Protein AF-A0A547PT10-F1 (afdb_monomer_lite)

Radius of gyration: 36.92 Å; chains: 1; bounding box: 74×19×111 Å

Structure (mmCIF, N/CA/C/O backbone):
data_AF-A0A547PT10-F1
#
_entry.id   AF-A0A547PT10-F1
#
loop_
_atom_site.group_PDB
_atom_site.id
_atom_site.type_symbol
_atom_site.label_atom_id
_atom_site.label_alt_id
_atom_site.label_comp_id
_atom_site.label_asym_id
_atom_site.label_entity_id
_atom_site.label_seq_id
_atom_site.pdbx_PDB_ins_code
_atom_site.Cartn_x
_atom_site.Cartn_y
_atom_site.Cartn_z
_atom_site.occupancy
_atom_site.B_iso_or_equiv
_atom_site.auth_seq_id
_atom_site.auth_comp_id
_atom_site.auth_asym_id
_atom_site.auth_atom_id
_atom_site.pdbx_PDB_model_num
ATOM 1 N N . MET A 1 1 ? 50.547 4.297 -71.832 1.00 55.09 1 MET A N 1
ATOM 2 C CA . MET A 1 1 ? 50.629 4.580 -70.379 1.00 55.09 1 MET A CA 1
ATOM 3 C C . MET A 1 1 ? 49.432 5.386 -69.858 1.00 55.09 1 MET A C 1
ATOM 5 O O . MET A 1 1 ? 48.900 5.008 -68.826 1.00 55.09 1 MET A O 1
ATOM 9 N N . ALA A 1 2 ? 48.926 6.399 -70.578 1.00 57.47 2 ALA A N 1
ATOM 10 C CA . ALA A 1 2 ? 47.771 7.206 -70.139 1.00 57.47 2 AL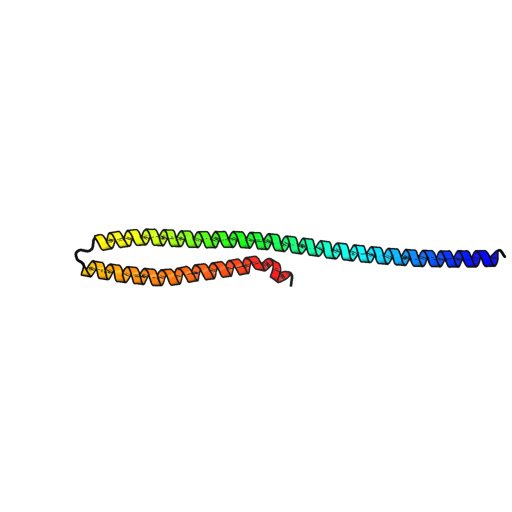A A CA 1
ATOM 11 C C . ALA A 1 2 ? 46.441 6.430 -69.956 1.00 57.47 2 ALA A C 1
ATOM 13 O O . ALA A 1 2 ? 45.719 6.659 -68.992 1.00 57.47 2 ALA A O 1
ATOM 14 N N . ALA A 1 3 ? 46.124 5.467 -70.833 1.00 59.88 3 ALA A N 1
ATOM 15 C CA . ALA A 1 3 ? 44.878 4.688 -70.738 1.00 59.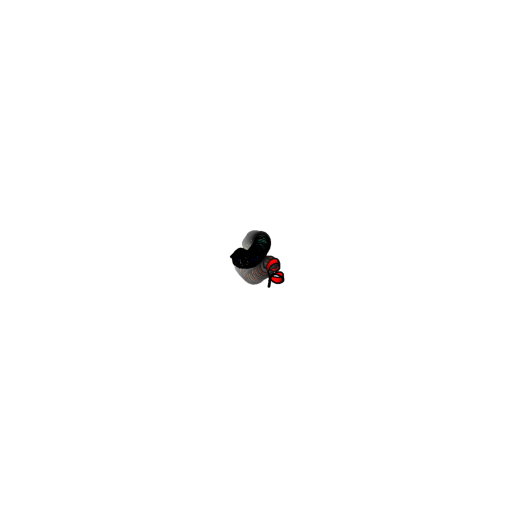88 3 ALA A CA 1
ATOM 16 C C . ALA A 1 3 ? 44.845 3.719 -69.537 1.00 59.88 3 ALA A C 1
ATOM 18 O O . ALA A 1 3 ? 43.784 3.442 -68.980 1.00 59.88 3 ALA A O 1
ATOM 19 N N . THR A 1 4 ? 46.011 3.215 -69.121 1.00 57.97 4 THR A N 1
ATOM 20 C CA . THR A 1 4 ? 46.146 2.303 -67.979 1.00 57.97 4 THR A CA 1
ATOM 21 C C . THR A 1 4 ? 46.030 3.055 -66.655 1.00 57.97 4 THR A C 1
ATOM 23 O O . THR A 1 4 ? 45.360 2.565 -65.754 1.00 57.97 4 THR A O 1
ATOM 26 N N . ALA A 1 5 ? 46.605 4.261 -66.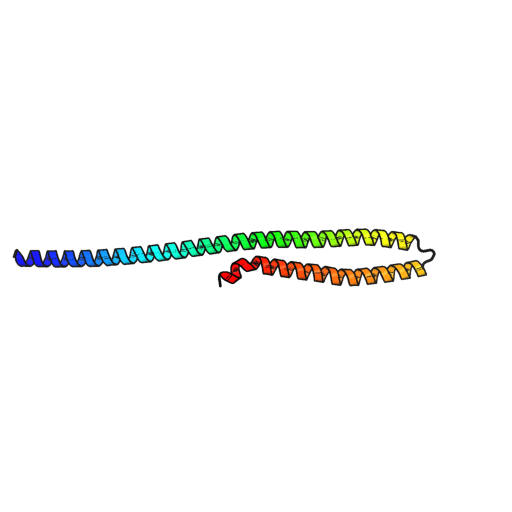565 1.00 60.78 5 ALA A N 1
ATOM 27 C CA . ALA A 1 5 ? 46.483 5.138 -65.398 1.00 60.78 5 ALA A CA 1
ATOM 28 C C . ALA A 1 5 ? 45.026 5.566 -65.162 1.00 60.78 5 ALA A C 1
ATOM 30 O O . ALA A 1 5 ? 44.500 5.371 -64.070 1.00 60.78 5 ALA A O 1
ATOM 31 N N . LYS A 1 6 ? 44.330 5.994 -66.225 1.00 64.06 6 LYS A N 1
ATOM 32 C CA . LYS A 1 6 ? 42.918 6.393 -66.151 1.00 64.06 6 LYS A CA 1
ATOM 33 C C . LYS A 1 6 ? 42.013 5.256 -65.661 1.00 64.06 6 LYS A C 1
ATOM 35 O O . LYS A 1 6 ? 41.157 5.471 -64.821 1.00 64.06 6 LYS A O 1
ATOM 40 N N . LYS A 1 7 ? 42.244 4.017 -66.117 1.00 65.00 7 LYS A N 1
ATOM 41 C CA . LYS A 1 7 ? 41.487 2.824 -65.680 1.00 65.00 7 LYS A CA 1
ATOM 42 C C . LYS A 1 7 ? 41.761 2.428 -64.222 1.00 65.00 7 LYS A C 1
ATOM 44 O O . LYS A 1 7 ? 40.920 1.773 -63.608 1.00 65.00 7 LYS A O 1
ATOM 49 N N . VAL A 1 8 ? 42.937 2.764 -63.689 1.00 64.88 8 VAL A N 1
ATOM 50 C CA . VAL A 1 8 ? 43.281 2.544 -62.277 1.00 64.88 8 VAL A CA 1
ATOM 51 C C . VAL A 1 8 ? 42.612 3.605 -61.405 1.00 64.88 8 VAL A C 1
ATOM 53 O O . VAL A 1 8 ? 41.969 3.221 -60.434 1.00 64.88 8 VAL A O 1
ATOM 56 N N . GLU A 1 9 ? 42.646 4.882 -61.796 1.00 63.84 9 GLU A N 1
ATOM 57 C CA . GLU A 1 9 ? 41.901 5.958 -61.118 1.00 63.84 9 GLU A CA 1
ATOM 58 C C . GLU A 1 9 ? 40.408 5.635 -61.019 1.00 63.84 9 GLU A C 1
ATOM 60 O O . GLU A 1 9 ? 39.877 5.586 -59.915 1.00 63.84 9 GLU A O 1
ATOM 65 N N . THR A 1 10 ? 39.752 5.256 -62.124 1.00 66.88 10 THR A N 1
ATOM 66 C CA . THR A 1 10 ? 38.307 4.945 -62.102 1.00 66.88 10 THR A CA 1
ATOM 67 C C . THR A 1 10 ? 37.965 3.740 -61.214 1.00 66.88 10 THR A C 1
ATOM 69 O O . THR A 1 10 ? 36.873 3.649 -60.663 1.00 66.88 10 THR A O 1
ATOM 72 N N . LYS A 1 11 ? 38.881 2.772 -61.060 1.00 68.31 11 LYS A N 1
ATOM 73 C CA . LYS A 1 11 ? 38.674 1.627 -60.154 1.00 68.31 11 LYS A CA 1
ATOM 74 C C . LYS A 1 11 ? 38.839 2.008 -58.686 1.00 68.31 11 LYS A C 1
ATOM 76 O O . LYS A 1 11 ? 38.149 1.431 -57.850 1.00 68.31 11 LYS A O 1
ATOM 81 N N . VAL A 1 12 ? 39.759 2.923 -58.386 1.00 68.00 12 VAL A N 1
ATOM 82 C CA . VAL A 1 12 ? 39.988 3.435 -57.030 1.00 68.00 12 VAL A CA 1
ATOM 83 C C . VAL A 1 12 ? 38.825 4.328 -56.604 1.00 68.00 12 VAL A C 1
ATOM 85 O O . VAL A 1 12 ? 38.322 4.158 -55.501 1.00 68.00 12 VAL A O 1
ATOM 88 N N . GLU A 1 13 ? 38.331 5.180 -57.499 1.00 67.50 13 GLU A N 1
ATOM 89 C CA . GLU A 1 13 ? 37.180 6.063 -57.269 1.00 67.50 13 GLU A CA 1
ATOM 90 C C . GLU A 1 13 ? 35.900 5.254 -56.991 1.00 67.50 13 GLU A C 1
ATOM 92 O O . GLU A 1 13 ? 35.284 5.405 -55.939 1.00 67.50 13 GLU A O 1
ATOM 97 N N . ASN A 1 14 ? 35.597 4.255 -57.830 1.00 72.56 14 ASN A N 1
ATOM 98 C CA . ASN A 1 14 ? 34.465 3.341 -57.612 1.00 72.56 14 ASN A CA 1
ATOM 99 C C . ASN A 1 14 ? 34.597 2.501 -56.324 1.00 72.56 14 ASN A C 1
ATOM 101 O O . ASN A 1 14 ? 33.599 2.070 -55.740 1.00 72.56 14 ASN A O 1
ATOM 105 N N . ALA A 1 15 ? 35.825 2.191 -55.894 1.00 71.25 15 ALA A N 1
ATOM 106 C CA . ALA A 1 15 ? 36.064 1.472 -54.645 1.00 71.25 15 ALA A CA 1
ATOM 107 C C . ALA A 1 15 ? 35.885 2.389 -53.426 1.00 71.25 15 ALA A C 1
ATOM 109 O O . ALA A 1 15 ? 35.295 1.951 -52.438 1.00 71.25 15 ALA A O 1
ATOM 110 N N . ALA A 1 16 ? 36.340 3.641 -53.513 1.00 71.88 16 ALA A N 1
ATOM 111 C CA . ALA A 1 16 ? 36.150 4.662 -52.490 1.00 71.88 16 ALA A CA 1
ATOM 112 C C . ALA A 1 16 ? 34.659 4.968 -52.289 1.00 71.88 16 ALA A C 1
ATOM 114 O O . ALA A 1 16 ? 34.169 4.849 -51.171 1.00 71.88 16 ALA A O 1
ATOM 115 N N . GLU A 1 17 ? 33.912 5.187 -53.372 1.00 72.94 17 GLU A N 1
ATOM 116 C CA . GLU A 1 17 ? 32.467 5.450 -53.340 1.00 72.94 17 GLU A CA 1
ATOM 117 C C . GLU A 1 17 ? 31.677 4.266 -52.742 1.00 72.94 17 GLU A C 1
ATOM 119 O O . GLU A 1 17 ? 30.703 4.431 -52.005 1.00 72.94 17 GLU A O 1
ATOM 124 N N . LYS A 1 18 ? 32.126 3.025 -52.985 1.00 78.25 18 LYS A N 1
ATOM 125 C CA . LYS A 1 18 ? 31.532 1.816 -52.388 1.00 78.25 18 LYS A CA 1
ATOM 126 C C . LYS A 1 18 ? 31.855 1.659 -50.898 1.00 78.25 18 LYS A C 1
ATOM 128 O O . LYS A 1 18 ? 31.063 1.054 -50.169 1.00 78.25 18 LYS A O 1
ATOM 133 N N . VAL A 1 19 ? 33.020 2.129 -50.452 1.00 76.00 19 VAL A N 1
ATOM 134 C CA . VAL A 1 19 ? 33.408 2.144 -49.034 1.00 76.00 19 VAL A CA 1
ATOM 135 C C . VAL A 1 19 ? 32.642 3.238 -48.297 1.00 76.00 19 VAL A C 1
ATOM 137 O O . VAL A 1 19 ? 32.050 2.941 -47.264 1.00 76.00 19 VAL A O 1
ATOM 140 N N . GLU A 1 20 ? 32.561 4.439 -48.862 1.00 77.50 20 GLU A N 1
ATOM 141 C CA . GLU A 1 20 ? 31.794 5.570 -48.333 1.00 77.50 20 GLU A CA 1
ATOM 142 C C . GLU A 1 20 ? 30.317 5.198 -48.133 1.00 77.50 20 GLU A C 1
ATOM 144 O O . GLU A 1 20 ? 29.825 5.227 -47.007 1.00 77.50 20 GLU A O 1
ATOM 149 N N . ASN A 1 21 ? 29.669 4.634 -49.160 1.00 79.12 21 ASN A N 1
ATOM 150 C CA . ASN A 1 21 ? 28.294 4.123 -49.071 1.00 79.12 21 ASN A CA 1
ATOM 151 C C . ASN A 1 21 ? 28.089 3.034 -47.995 1.00 79.12 21 ASN A C 1
ATOM 153 O O . ASN A 1 21 ? 26.986 2.853 -47.474 1.00 79.12 21 ASN A O 1
ATOM 157 N N . LYS A 1 22 ? 29.113 2.224 -47.689 1.00 79.75 22 LYS A N 1
ATOM 158 C CA . LYS A 1 22 ? 29.030 1.208 -46.624 1.00 79.75 22 LYS A CA 1
ATOM 159 C C . LYS A 1 22 ? 29.187 1.827 -45.241 1.00 79.75 22 LYS A C 1
ATOM 161 O O . LYS A 1 22 ? 28.509 1.379 -44.320 1.00 79.75 22 LYS A O 1
ATOM 166 N N . VAL A 1 23 ? 30.083 2.801 -45.102 1.00 80.38 23 VAL A N 1
ATOM 167 C CA . VAL A 1 23 ? 30.304 3.536 -43.853 1.00 80.38 23 VAL A CA 1
ATOM 168 C C . VAL A 1 23 ? 29.058 4.341 -43.499 1.00 80.38 23 VAL A C 1
ATOM 170 O O . VAL A 1 23 ? 28.588 4.234 -42.371 1.00 80.38 23 VAL A O 1
ATOM 173 N N . GLU A 1 24 ? 28.457 5.027 -44.469 1.00 81.94 24 GLU A N 1
ATOM 174 C CA . GLU A 1 24 ? 27.210 5.780 -44.297 1.00 81.94 24 GLU A CA 1
ATOM 175 C C . GLU A 1 24 ? 26.060 4.864 -43.844 1.00 81.94 24 GLU A C 1
ATOM 177 O O . GLU A 1 24 ? 25.481 5.066 -42.780 1.00 81.94 24 GLU A O 1
ATOM 182 N N . LYS A 1 25 ? 25.846 3.728 -44.526 1.00 82.88 25 LYS A N 1
ATOM 183 C CA . LYS A 1 25 ? 24.833 2.731 -44.121 1.00 82.88 25 LYS A CA 1
ATOM 184 C C . LYS A 1 25 ? 25.059 2.116 -42.739 1.00 82.88 25 LYS A C 1
ATOM 186 O O . LYS A 1 25 ? 24.100 1.632 -42.132 1.00 82.88 25 LYS A O 1
ATOM 191 N N . LEU A 1 26 ? 26.306 2.025 -42.274 1.00 78.94 26 LEU A N 1
ATOM 192 C CA . LEU A 1 26 ? 26.629 1.544 -40.927 1.00 78.94 26 LEU A CA 1
ATOM 193 C C . LEU A 1 26 ? 26.396 2.637 -39.881 1.00 78.94 26 LEU A C 1
ATOM 195 O O . LEU A 1 26 ? 25.849 2.334 -38.822 1.00 78.94 26 LEU A O 1
ATOM 199 N N . ALA A 1 27 ? 26.757 3.884 -40.188 1.00 79.12 27 ALA A N 1
ATOM 200 C CA . ALA A 1 27 ? 26.506 5.044 -39.340 1.00 79.12 27 ALA A CA 1
ATOM 201 C C . ALA A 1 27 ? 25.001 5.297 -39.157 1.00 79.12 27 ALA A C 1
ATOM 203 O O . ALA A 1 27 ? 24.553 5.501 -38.028 1.00 79.12 27 ALA A O 1
ATOM 204 N N . ASP A 1 28 ? 24.208 5.171 -40.223 1.00 86.19 28 ASP A N 1
ATOM 205 C CA . ASP A 1 28 ? 22.746 5.270 -40.170 1.00 86.19 28 ASP A CA 1
ATOM 206 C C . ASP A 1 28 ? 22.140 4.178 -39.291 1.00 86.19 28 ASP A C 1
ATOM 208 O O . ASP A 1 28 ? 21.289 4.447 -38.445 1.00 86.19 28 ASP A O 1
ATOM 212 N N . ARG A 1 29 ? 22.615 2.932 -39.436 1.00 80.94 29 ARG A N 1
ATOM 213 C CA . ARG A 1 29 ? 22.159 1.809 -38.604 1.00 80.94 29 ARG A CA 1
ATOM 214 C C . ARG A 1 29 ? 22.531 1.990 -37.136 1.00 80.94 29 ARG A C 1
ATOM 216 O O . ARG A 1 29 ? 21.706 1.725 -36.267 1.00 80.94 29 ARG A O 1
ATOM 223 N N . ALA A 1 30 ? 23.752 2.437 -36.854 1.00 75.31 30 ALA A N 1
ATOM 224 C CA . ALA A 1 30 ? 24.197 2.719 -35.493 1.00 75.31 30 ALA A CA 1
ATOM 225 C C . ALA A 1 30 ? 23.370 3.849 -34.863 1.00 75.31 30 ALA A C 1
ATOM 227 O O . ALA A 1 30 ? 22.922 3.717 -33.726 1.00 75.31 30 ALA A O 1
ATOM 228 N N . SER A 1 31 ? 23.097 4.912 -35.623 1.00 81.56 31 SER A N 1
ATOM 229 C CA . SER A 1 31 ? 22.274 6.043 -35.184 1.00 81.56 31 SER A CA 1
ATOM 230 C C . SER A 1 31 ? 20.818 5.636 -34.954 1.00 81.56 31 SER A C 1
ATOM 232 O O . SER A 1 31 ? 20.234 5.996 -33.935 1.00 81.56 31 SER A O 1
ATOM 234 N N . ALA A 1 32 ? 20.236 4.828 -35.845 1.00 84.12 32 ALA A N 1
ATOM 235 C CA . ALA A 1 32 ? 18.887 4.288 -35.685 1.00 84.12 32 ALA A CA 1
ATOM 236 C C . ALA A 1 32 ? 18.771 3.400 -34.435 1.00 84.12 32 ALA A C 1
ATOM 238 O O . ALA A 1 32 ? 17.834 3.563 -33.656 1.00 84.12 32 ALA A O 1
ATOM 239 N N . ASN A 1 33 ? 19.752 2.524 -34.196 1.00 81.25 33 ASN A N 1
ATOM 240 C CA . ASN A 1 33 ? 19.790 1.674 -33.004 1.00 81.25 33 ASN A CA 1
ATOM 241 C C . ASN A 1 33 ? 19.961 2.493 -31.717 1.00 81.25 33 ASN A C 1
ATOM 243 O O . ASN A 1 33 ? 19.297 2.212 -30.722 1.00 81.25 33 ASN A O 1
ATOM 247 N N . LEU A 1 34 ? 20.816 3.521 -31.729 1.00 81.31 34 LEU A N 1
ATOM 248 C CA . LEU A 1 34 ? 21.001 4.419 -30.586 1.00 81.31 34 LEU A CA 1
ATOM 249 C C . LEU A 1 34 ? 19.713 5.194 -30.275 1.00 81.31 34 LEU A C 1
ATOM 251 O O . LEU A 1 34 ? 19.330 5.320 -29.112 1.00 81.31 34 LEU A O 1
ATOM 255 N N . ASN A 1 35 ? 19.026 5.686 -31.307 1.00 84.12 35 ASN A N 1
ATOM 256 C CA . ASN A 1 35 ? 17.752 6.386 -31.162 1.00 84.12 35 ASN A CA 1
ATOM 257 C C . ASN A 1 35 ? 16.657 5.457 -30.630 1.00 84.12 35 ASN A C 1
ATOM 259 O O . ASN A 1 35 ? 15.920 5.860 -29.731 1.00 84.12 35 ASN A O 1
ATOM 263 N N . ALA A 1 36 ? 16.584 4.217 -31.121 1.00 80.75 36 ALA A N 1
ATOM 264 C CA . ALA A 1 36 ? 15.662 3.204 -30.613 1.00 80.75 36 ALA A CA 1
ATOM 265 C C . ALA A 1 36 ? 15.931 2.897 -29.131 1.00 80.75 36 ALA A C 1
ATOM 267 O O . ALA A 1 36 ? 15.031 3.051 -28.309 1.00 80.75 36 ALA A O 1
ATOM 268 N N . ALA A 1 37 ? 17.183 2.604 -28.764 1.00 77.06 37 ALA A N 1
ATOM 269 C CA . ALA A 1 37 ? 17.570 2.335 -27.378 1.00 77.06 37 ALA A CA 1
ATOM 270 C C . ALA A 1 37 ? 17.309 3.535 -26.449 1.00 77.06 37 ALA A C 1
ATOM 272 O O . ALA A 1 37 ? 16.837 3.380 -25.325 1.00 77.06 37 ALA A O 1
ATOM 273 N N . THR A 1 38 ? 17.572 4.757 -26.922 1.00 85.25 38 THR A N 1
ATOM 274 C CA . THR A 1 38 ? 17.294 5.986 -26.161 1.00 85.25 38 THR A CA 1
ATOM 275 C C . THR A 1 38 ? 15.791 6.211 -25.993 1.00 85.25 38 THR A C 1
ATOM 277 O O . THR A 1 38 ? 15.347 6.648 -24.931 1.00 85.25 38 THR A O 1
ATOM 280 N N . SER A 1 39 ? 14.997 5.916 -27.024 1.00 83.69 39 SER A N 1
ATOM 281 C CA . SER A 1 39 ? 13.537 6.001 -26.971 1.00 83.69 39 SER A CA 1
ATOM 282 C C . SER A 1 39 ? 12.960 4.986 -25.985 1.00 83.69 39 SER A C 1
ATOM 284 O O . SER A 1 39 ? 12.155 5.361 -25.138 1.00 83.69 39 SER A O 1
ATOM 286 N N . GLU A 1 40 ? 13.412 3.733 -26.033 1.00 82.69 40 GLU A N 1
ATOM 287 C CA . GLU A 1 40 ? 13.016 2.685 -25.085 1.00 82.69 40 GLU A CA 1
ATOM 288 C C . GLU A 1 40 ? 13.386 3.056 -23.647 1.00 82.69 40 GLU A C 1
ATOM 290 O O . GLU A 1 40 ? 12.542 2.980 -22.755 1.00 82.69 40 GLU A O 1
ATOM 295 N N . ALA A 1 41 ? 14.604 3.558 -23.422 1.00 80.50 41 ALA A N 1
ATOM 296 C CA . ALA A 1 41 ? 15.042 4.005 -22.102 1.00 80.50 41 ALA A CA 1
ATOM 297 C C . ALA A 1 41 ? 14.181 5.157 -21.554 1.00 80.50 41 ALA A C 1
ATOM 299 O O . ALA A 1 41 ? 13.846 5.170 -20.369 1.00 80.50 41 ALA A O 1
ATOM 300 N N . ARG A 1 42 ? 13.783 6.115 -22.405 1.00 86.06 42 ARG A N 1
ATOM 301 C CA . ARG A 1 42 ? 12.873 7.209 -22.020 1.00 86.06 42 ARG A CA 1
ATOM 302 C C . ARG A 1 42 ? 11.478 6.697 -21.680 1.00 86.06 42 ARG A C 1
ATOM 304 O O . ARG A 1 42 ? 10.918 7.120 -20.670 1.00 86.06 42 ARG A O 1
ATOM 311 N N . THR A 1 43 ? 10.938 5.780 -22.481 1.00 85.69 43 THR A N 1
ATOM 312 C CA . THR A 1 43 ? 9.645 5.139 -22.209 1.00 85.69 43 THR A CA 1
ATOM 313 C C . THR A 1 43 ? 9.688 4.395 -20.880 1.00 85.69 43 THR A C 1
ATOM 315 O O . THR A 1 43 ? 8.850 4.644 -20.017 1.00 85.69 43 THR A O 1
ATOM 318 N N . PHE A 1 44 ? 10.706 3.560 -20.661 1.00 84.50 44 PHE A N 1
ATOM 319 C CA . PHE A 1 44 ? 10.877 2.826 -19.411 1.00 84.50 44 PHE A CA 1
ATOM 320 C C . PHE A 1 44 ? 10.991 3.763 -18.203 1.00 84.50 44 PHE A C 1
ATOM 322 O O . PHE A 1 44 ? 10.293 3.569 -17.209 1.00 84.50 44 PHE A O 1
ATOM 329 N N . ALA A 1 45 ? 11.815 4.813 -18.290 1.00 83.06 45 ALA A N 1
ATOM 330 C CA . ALA A 1 45 ? 11.955 5.794 -17.216 1.00 83.06 45 ALA A CA 1
ATOM 331 C C . ALA A 1 45 ? 10.618 6.484 -16.894 1.00 83.06 45 ALA A C 1
ATOM 333 O O . ALA A 1 45 ? 10.270 6.639 -15.724 1.00 83.06 45 ALA A O 1
ATOM 334 N N . SER A 1 46 ? 9.835 6.837 -17.919 1.00 86.44 46 SER A N 1
ATOM 335 C CA . SER A 1 46 ? 8.497 7.405 -17.738 1.00 86.44 46 SER A CA 1
ATOM 336 C C . SER A 1 46 ? 7.565 6.431 -17.013 1.00 86.44 46 SER A C 1
ATOM 338 O O . SER A 1 46 ? 6.939 6.813 -16.025 1.00 86.44 46 SER A O 1
ATOM 340 N N . LEU A 1 47 ? 7.495 5.171 -17.452 1.00 85.19 47 LEU A N 1
ATOM 341 C CA . LEU A 1 47 ? 6.659 4.145 -16.816 1.00 85.19 47 LEU A CA 1
ATOM 342 C C . LEU A 1 47 ? 7.067 3.907 -15.360 1.00 85.19 47 LEU A C 1
ATOM 344 O O . LEU A 1 47 ? 6.211 3.884 -14.478 1.00 85.19 47 LEU A O 1
ATOM 348 N N . TYR A 1 48 ? 8.373 3.831 -15.099 1.00 84.44 48 TYR A N 1
ATOM 349 C CA . TYR A 1 48 ? 8.923 3.678 -13.757 1.00 84.44 48 TYR A CA 1
ATOM 350 C C . TYR A 1 48 ? 8.534 4.838 -12.836 1.00 84.44 48 TYR A C 1
ATOM 352 O O . TYR A 1 48 ? 8.092 4.611 -11.712 1.00 84.44 48 TYR A O 1
ATOM 360 N N . THR A 1 49 ? 8.634 6.085 -13.305 1.00 87.62 49 THR A N 1
ATOM 361 C CA . THR A 1 49 ? 8.240 7.250 -12.493 1.00 87.62 49 THR A CA 1
ATOM 362 C C . THR A 1 49 ? 6.743 7.274 -12.180 1.00 87.62 49 THR A C 1
ATOM 364 O O . THR A 1 49 ? 6.363 7.613 -11.059 1.00 87.62 49 THR A O 1
ATOM 367 N N . THR A 1 50 ? 5.894 6.873 -13.130 1.00 87.75 50 THR A N 1
ATOM 368 C CA . THR A 1 50 ? 4.442 6.765 -12.924 1.00 87.75 50 THR A CA 1
ATOM 369 C C . THR A 1 50 ? 4.107 5.672 -11.913 1.00 87.75 50 THR A C 1
ATOM 371 O O . THR A 1 50 ? 3.359 5.925 -10.970 1.00 87.75 50 THR A O 1
ATOM 374 N N . ALA A 1 51 ? 4.708 4.489 -12.061 1.00 86.19 51 ALA A N 1
ATOM 375 C CA . ALA A 1 51 ? 4.531 3.379 -11.133 1.00 86.19 51 ALA A CA 1
ATOM 376 C C . ALA A 1 51 ? 4.975 3.748 -9.712 1.00 86.19 51 ALA A C 1
ATOM 378 O O . ALA A 1 51 ? 4.262 3.481 -8.749 1.00 86.19 51 ALA A O 1
ATOM 379 N N . LEU A 1 52 ? 6.115 4.434 -9.573 1.00 86.50 52 LEU A N 1
ATOM 380 C CA . LEU A 1 52 ? 6.636 4.849 -8.271 1.00 86.50 52 LEU A CA 1
ATOM 381 C C . LEU A 1 52 ? 5.734 5.882 -7.585 1.00 86.50 52 LEU A C 1
ATOM 383 O O . LEU A 1 52 ? 5.526 5.801 -6.375 1.00 86.50 52 LEU A O 1
ATOM 387 N N . ARG A 1 53 ? 5.164 6.828 -8.344 1.00 88.88 53 ARG A N 1
ATOM 388 C CA . ARG A 1 53 ? 4.175 7.774 -7.805 1.00 88.88 53 ARG A CA 1
ATOM 389 C C . ARG A 1 53 ? 2.924 7.044 -7.316 1.00 88.88 53 ARG A C 1
ATOM 391 O O . ARG A 1 53 ? 2.519 7.259 -6.180 1.00 88.88 53 ARG A O 1
ATOM 398 N N . SER A 1 54 ? 2.363 6.165 -8.144 1.00 88.38 54 SER A N 1
ATOM 399 C CA . SER A 1 54 ? 1.170 5.389 -7.788 1.00 88.38 54 SER A CA 1
ATOM 400 C C . SER A 1 54 ? 1.416 4.491 -6.570 1.00 88.38 54 SER A C 1
ATOM 402 O O . SER A 1 54 ? 0.594 4.448 -5.660 1.00 88.38 54 SER A O 1
ATOM 404 N N . PHE A 1 55 ? 2.586 3.851 -6.487 1.00 86.81 55 PHE A N 1
ATOM 405 C CA . PHE A 1 55 ? 2.983 3.073 -5.316 1.00 86.81 55 PHE A CA 1
ATOM 406 C C . PHE A 1 55 ? 3.034 3.936 -4.047 1.00 86.81 55 PHE A C 1
ATOM 408 O O . PHE A 1 55 ? 2.484 3.549 -3.019 1.00 86.81 55 PHE A O 1
ATOM 415 N N . ALA A 1 56 ? 3.653 5.120 -4.112 1.00 87.06 56 ALA A N 1
ATOM 416 C CA . ALA A 1 56 ? 3.731 6.031 -2.970 1.00 87.06 56 ALA A CA 1
ATOM 417 C C . ALA A 1 56 ? 2.343 6.517 -2.512 1.00 87.06 56 ALA A C 1
ATOM 419 O O . ALA A 1 56 ? 2.071 6.552 -1.313 1.00 87.06 56 ALA A O 1
ATOM 420 N N . GLU A 1 57 ? 1.454 6.851 -3.450 1.00 90.00 57 GLU A N 1
ATOM 421 C CA . GLU A 1 57 ? 0.057 7.195 -3.155 1.00 90.00 57 GLU A CA 1
ATOM 422 C C . GLU A 1 57 ? -0.679 6.019 -2.495 1.00 90.00 57 GLU A C 1
ATOM 424 O O . GLU A 1 57 ? -1.342 6.202 -1.474 1.00 90.00 57 GLU A O 1
ATOM 429 N N . GLY A 1 58 ? -0.476 4.803 -3.008 1.00 89.12 58 GLY A N 1
ATOM 430 C CA . GLY A 1 58 ? -1.017 3.574 -2.437 1.00 89.12 58 GLY A CA 1
ATOM 431 C C . GLY A 1 58 ? -0.577 3.325 -0.993 1.00 89.12 58 GLY A C 1
ATOM 432 O O . GLY A 1 58 ? -1.411 3.021 -0.142 1.00 89.12 58 GLY A O 1
ATOM 433 N N . VAL A 1 59 ? 0.712 3.512 -0.688 1.00 91.06 59 VAL A N 1
ATOM 434 C CA . VAL A 1 59 ? 1.244 3.394 0.683 1.00 91.06 59 VAL A CA 1
ATOM 435 C C . VAL A 1 59 ? 0.584 4.410 1.618 1.00 91.06 59 VAL A C 1
ATOM 437 O O . VAL A 1 59 ? 0.140 4.044 2.704 1.00 91.06 59 VAL A O 1
ATOM 440 N N . ILE A 1 60 ? 0.453 5.669 1.186 1.00 92.38 60 ILE A N 1
ATOM 441 C CA . ILE A 1 60 ? -0.181 6.727 1.990 1.00 92.38 60 ILE A CA 1
ATOM 442 C C . ILE A 1 60 ? -1.635 6.376 2.323 1.00 92.38 60 ILE A C 1
ATOM 444 O O . ILE A 1 60 ? -2.116 6.674 3.418 1.00 92.38 60 ILE A O 1
ATOM 448 N N . GLU A 1 61 ? -2.367 5.776 1.391 1.00 91.62 61 GLU A N 1
ATOM 449 C CA . GLU A 1 61 ? -3.746 5.369 1.644 1.00 91.62 61 GLU A CA 1
ATOM 450 C C . GLU A 1 61 ? -3.867 4.192 2.609 1.00 91.62 61 GLU A C 1
ATOM 452 O O . GLU A 1 61 ? -4.733 4.219 3.487 1.00 91.62 61 GLU A O 1
ATOM 457 N N . VAL A 1 62 ? -2.987 3.196 2.490 1.00 92.94 62 VAL A N 1
ATOM 458 C CA . VAL A 1 62 ? -2.913 2.088 3.449 1.00 92.94 62 VAL A CA 1
ATOM 459 C C . VAL A 1 62 ? -2.617 2.624 4.853 1.00 92.94 62 VAL A C 1
ATOM 461 O O . VAL A 1 62 ? -3.317 2.269 5.803 1.00 92.94 62 VAL A O 1
ATOM 464 N N . ASP A 1 63 ? -1.665 3.550 4.986 1.00 91.06 63 ASP A N 1
ATOM 465 C CA . ASP A 1 63 ? -1.345 4.192 6.266 1.00 91.06 63 ASP A CA 1
ATOM 466 C C . ASP A 1 63 ? -2.542 4.960 6.844 1.00 91.06 63 ASP A C 1
ATOM 468 O O . ASP A 1 63 ? -2.843 4.849 8.035 1.00 91.06 63 ASP A O 1
ATOM 472 N N . LYS A 1 64 ? -3.280 5.707 6.011 1.00 93.50 64 LYS A N 1
ATOM 473 C CA . LYS A 1 64 ? -4.510 6.397 6.441 1.00 93.50 64 LYS A CA 1
ATOM 474 C C . LYS A 1 64 ? -5.560 5.419 6.963 1.00 93.50 64 LYS A C 1
ATOM 476 O O . LYS A 1 64 ? -6.197 5.708 7.978 1.00 93.50 64 LYS A O 1
ATOM 481 N N . LEU A 1 65 ? -5.737 4.277 6.297 1.00 93.50 65 LEU A N 1
ATOM 482 C CA . LEU A 1 65 ? -6.675 3.246 6.734 1.00 93.50 65 LEU A CA 1
ATOM 483 C C . LEU A 1 65 ? -6.261 2.666 8.094 1.00 93.50 65 LEU A C 1
ATOM 485 O O . LEU A 1 65 ? -7.091 2.586 9.000 1.00 93.50 65 LEU A O 1
ATOM 489 N N . ILE A 1 66 ? -4.980 2.328 8.267 1.00 90.25 66 ILE A N 1
ATOM 490 C CA . ILE A 1 66 ? -4.439 1.818 9.537 1.00 90.25 66 ILE A CA 1
ATOM 491 C C . ILE A 1 66 ? -4.652 2.837 10.662 1.00 90.25 66 ILE A C 1
ATOM 493 O O . ILE A 1 66 ? -5.162 2.485 11.727 1.00 90.25 66 ILE A O 1
ATOM 497 N N . LEU A 1 67 ? -4.321 4.111 10.428 1.00 91.31 67 LEU A N 1
ATOM 498 C CA . LEU A 1 67 ? -4.506 5.179 11.413 1.00 91.31 67 LEU A CA 1
ATOM 499 C C . LEU A 1 67 ? -5.980 5.377 11.786 1.00 91.31 67 LEU A C 1
ATOM 501 O O . LEU A 1 67 ? -6.296 5.557 12.963 1.00 91.31 67 LEU A O 1
ATOM 505 N N . SER A 1 68 ? -6.891 5.307 10.811 1.00 90.56 68 SER A N 1
ATOM 506 C CA . SER A 1 68 ? -8.332 5.391 11.065 1.00 90.56 68 SER A CA 1
ATOM 507 C C . SER A 1 68 ? -8.820 4.228 11.933 1.00 90.56 68 SER A C 1
ATOM 509 O O . SER A 1 68 ? -9.504 4.454 12.934 1.00 90.56 68 SER A O 1
ATOM 511 N N . LYS A 1 69 ? -8.409 2.996 11.614 1.00 90.94 69 LYS A N 1
ATOM 512 C CA . LYS A 1 69 ? -8.755 1.796 12.390 1.00 90.94 69 LYS A CA 1
ATOM 513 C C . LYS A 1 69 ? -8.211 1.861 13.819 1.00 90.94 69 LYS A C 1
ATOM 515 O O . LYS A 1 69 ? -8.957 1.607 14.763 1.00 90.94 69 LYS A O 1
ATOM 520 N N . LEU A 1 70 ? -6.964 2.301 14.001 1.00 88.31 70 LEU A N 1
ATOM 521 C CA . LEU A 1 70 ? -6.366 2.523 15.324 1.00 88.31 70 LEU A CA 1
ATOM 522 C C . LEU A 1 70 ? -7.123 3.582 16.137 1.00 88.31 70 LEU A C 1
ATOM 524 O O . LEU A 1 70 ? -7.374 3.385 17.326 1.00 88.31 70 LEU A O 1
ATOM 528 N N . SER A 1 71 ? -7.514 4.693 15.508 1.00 89.19 71 SER A N 1
ATOM 529 C CA . SER A 1 71 ? -8.286 5.753 16.168 1.00 89.19 71 SER A CA 1
ATOM 530 C C . SER A 1 71 ? -9.664 5.261 16.631 1.00 89.19 71 SER A C 1
ATOM 532 O O . SER A 1 71 ? -10.081 5.544 17.761 1.00 89.19 71 SER A O 1
ATOM 534 N N . ASN A 1 72 ? -10.339 4.462 15.800 1.00 89.50 72 ASN A N 1
ATOM 535 C CA . ASN A 1 72 ? -11.614 3.839 16.147 1.00 89.50 72 ASN A CA 1
ATOM 536 C C . ASN A 1 72 ? -11.446 2.841 17.301 1.00 89.50 72 ASN A C 1
ATOM 538 O O . ASN A 1 72 ? -12.169 2.933 18.292 1.00 89.50 72 ASN A O 1
ATOM 542 N N . ALA A 1 73 ? -10.442 1.961 17.234 1.00 86.50 73 ALA A N 1
ATOM 543 C CA . ALA A 1 73 ? -10.156 0.986 18.285 1.00 86.50 73 ALA A CA 1
ATOM 544 C C . ALA A 1 73 ? -9.844 1.654 19.637 1.00 86.50 73 ALA A C 1
ATOM 546 O O . ALA A 1 73 ? -10.333 1.216 20.682 1.00 86.50 73 ALA A O 1
ATOM 547 N N . ALA A 1 74 ? -9.078 2.751 19.634 1.00 84.50 74 ALA A N 1
ATOM 548 C CA . ALA A 1 74 ? -8.795 3.524 20.842 1.00 84.50 74 ALA A CA 1
ATOM 549 C C . ALA A 1 74 ? -10.075 4.130 21.443 1.00 84.50 74 ALA A C 1
ATOM 551 O O . ALA A 1 74 ? -10.315 4.016 22.647 1.00 84.50 74 ALA A O 1
ATOM 552 N N . SER A 1 75 ? -10.925 4.726 20.602 1.00 88.38 75 SER A N 1
ATOM 553 C CA . SER A 1 75 ? -12.193 5.329 21.031 1.00 88.38 75 SER A CA 1
ATOM 554 C C . SER A 1 75 ? -13.146 4.291 21.628 1.00 88.38 75 SER A C 1
ATOM 556 O O . SER A 1 75 ? -13.732 4.509 22.690 1.00 88.38 75 SER A O 1
ATOM 558 N N . GLU A 1 76 ? -13.262 3.133 20.985 1.00 86.12 76 GLU A N 1
ATOM 559 C CA . GLU A 1 76 ? -14.088 2.027 21.461 1.00 86.12 76 GLU A CA 1
ATOM 560 C C . GLU A 1 76 ? -13.564 1.432 22.768 1.00 86.12 76 GLU A C 1
ATOM 562 O O . GLU A 1 76 ? -14.354 1.178 23.675 1.00 86.12 76 GLU A O 1
ATOM 567 N N . THR A 1 77 ? -12.246 1.265 22.912 1.00 86.00 77 THR A N 1
ATOM 568 C CA . THR A 1 77 ? -11.635 0.753 24.151 1.00 86.00 77 THR A CA 1
ATOM 569 C C . THR A 1 77 ? -11.963 1.659 25.338 1.00 86.00 77 THR A C 1
ATOM 571 O O . THR A 1 77 ? -12.330 1.180 26.413 1.00 86.00 77 THR A O 1
ATOM 574 N N . VAL A 1 78 ? -11.899 2.982 25.146 1.00 87.94 78 VAL A N 1
ATOM 575 C CA . VAL A 1 78 ? -12.284 3.955 26.179 1.00 87.94 78 VAL A CA 1
ATOM 576 C C . VAL A 1 78 ? -13.766 3.818 26.533 1.00 87.94 78 VAL A C 1
ATOM 578 O O . VAL A 1 78 ? -14.112 3.775 27.716 1.00 87.94 78 VAL A O 1
ATOM 581 N N . GLN A 1 79 ? -14.649 3.710 25.537 1.00 88.25 79 GLN A N 1
ATOM 582 C CA . GLN A 1 79 ? -16.085 3.529 25.772 1.00 88.25 79 GLN A CA 1
ATOM 583 C C . GLN A 1 79 ? -16.386 2.217 26.509 1.00 88.25 79 GLN A C 1
ATOM 585 O O . GLN A 1 79 ? -17.144 2.221 27.480 1.00 88.25 79 GLN A O 1
ATOM 590 N N . GLN A 1 80 ? -15.765 1.109 26.103 1.00 86.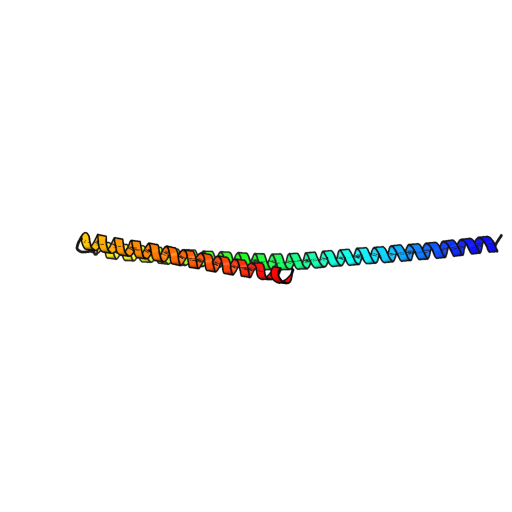94 80 GLN A N 1
ATOM 591 C CA . GLN A 1 80 ? -15.912 -0.195 26.751 1.00 86.94 80 GLN A CA 1
ATOM 592 C C . GLN A 1 80 ? -15.424 -0.154 28.202 1.00 86.94 80 GLN A C 1
ATOM 594 O O . GLN A 1 80 ? -16.137 -0.606 29.096 1.00 86.94 80 GLN A O 1
ATOM 599 N N . GLY A 1 81 ? -14.266 0.460 28.466 1.00 85.62 81 GLY A N 1
ATOM 600 C CA . GLY A 1 81 ? -13.754 0.649 29.824 1.00 85.62 81 GLY A CA 1
ATOM 601 C C . GLY A 1 81 ? -14.722 1.441 30.707 1.00 85.62 81 GLY A C 1
ATOM 602 O O . GLY A 1 81 ? -15.026 1.029 31.825 1.00 85.62 81 GLY A O 1
ATOM 603 N N . GLN A 1 82 ? -15.294 2.531 30.186 1.00 90.19 82 GLN A N 1
ATOM 604 C CA . GLN A 1 82 ? -16.317 3.30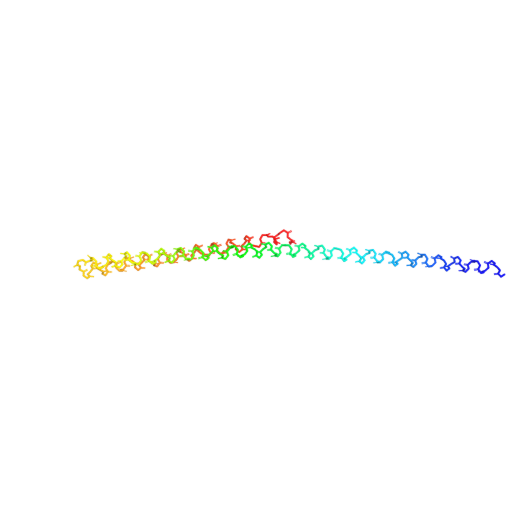1 30.902 1.00 90.19 82 GLN A CA 1
ATOM 605 C C . GLN A 1 82 ? -17.587 2.489 31.180 1.00 90.19 82 GLN A C 1
ATOM 607 O O . GLN A 1 82 ? -18.212 2.678 32.223 1.00 90.19 82 GLN A O 1
ATOM 612 N N . GLN A 1 83 ? -17.996 1.609 30.265 1.00 86.81 83 GLN A N 1
ATOM 613 C CA . GLN A 1 83 ? -19.155 0.742 30.468 1.00 86.81 83 GLN A CA 1
ATOM 614 C C . GLN A 1 83 ? -18.876 -0.344 31.517 1.00 86.81 83 GLN A C 1
ATOM 616 O O . GLN A 1 83 ? -19.713 -0.563 32.389 1.00 86.81 83 GLN A O 1
ATOM 621 N N . ILE A 1 84 ? -17.693 -0.966 31.490 1.00 86.81 84 ILE A N 1
ATOM 622 C CA . ILE A 1 84 ? -17.276 -1.974 32.477 1.00 86.81 84 ILE A CA 1
ATOM 623 C C . ILE A 1 84 ? -17.211 -1.359 33.881 1.00 86.81 84 ILE A C 1
ATOM 625 O O . ILE A 1 84 ? -17.710 -1.954 34.832 1.00 86.81 84 ILE A O 1
ATOM 629 N N . LEU A 1 85 ? -16.682 -0.138 34.021 1.00 85.94 85 LEU A N 1
ATOM 630 C CA . LEU A 1 85 ? -16.640 0.575 35.307 1.00 85.94 85 LEU A CA 1
ATOM 631 C C . LEU A 1 85 ? -18.030 0.932 35.858 1.00 85.94 85 LEU A C 1
ATOM 633 O O . LEU A 1 85 ? -18.177 1.157 37.056 1.00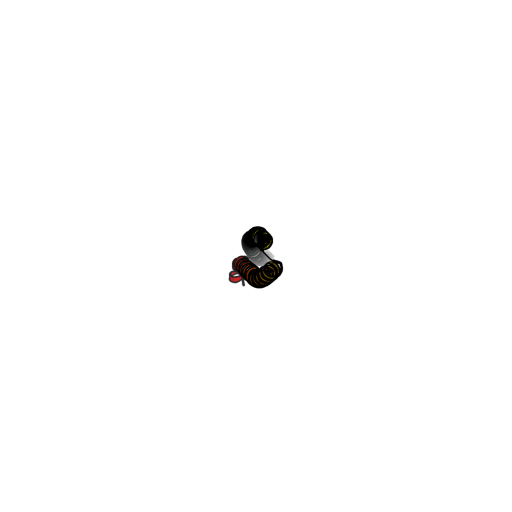 85.94 85 LEU A O 1
ATOM 637 N N . LYS A 1 86 ? -19.054 0.987 34.999 1.00 90.06 86 LYS A N 1
ATOM 638 C CA . LYS A 1 86 ? -20.454 1.201 35.396 1.00 90.06 86 LYS A CA 1
ATOM 639 C C . LYS A 1 86 ? -21.180 -0.102 35.747 1.00 90.06 86 LYS A C 1
ATOM 641 O O . LYS A 1 86 ? -22.345 -0.045 36.149 1.00 90.06 86 LYS A O 1
ATOM 646 N N . ALA A 1 87 ? -20.540 -1.263 35.591 1.00 87.38 87 ALA A N 1
ATOM 647 C CA . ALA A 1 87 ? -21.142 -2.540 35.946 1.00 87.38 87 ALA A CA 1
ATOM 648 C C . ALA A 1 87 ? -21.428 -2.594 37.455 1.00 87.38 87 ALA A C 1
ATOM 650 O O . ALA A 1 87 ? -20.586 -2.256 38.284 1.00 87.38 87 ALA A O 1
ATOM 651 N N . ARG A 1 88 ? -22.642 -3.026 37.813 1.00 80.69 88 ARG A N 1
ATOM 652 C CA . ARG A 1 88 ? -23.092 -3.098 39.213 1.00 80.69 88 ARG A CA 1
ATOM 653 C C . ARG A 1 88 ? -22.472 -4.253 39.996 1.00 80.69 88 ARG A C 1
ATOM 655 O O . ARG A 1 88 ? -22.471 -4.218 41.222 1.00 80.69 88 ARG A O 1
ATOM 662 N N . ASP A 1 89 ? -21.979 -5.269 39.300 1.00 89.94 89 ASP A N 1
ATOM 663 C CA . ASP A 1 89 ? -21.412 -6.471 39.892 1.00 89.94 89 ASP A CA 1
ATOM 664 C C . ASP A 1 89 ? -20.304 -7.062 39.007 1.00 89.94 89 ASP A C 1
ATOM 666 O O . ASP A 1 89 ? -20.220 -6.811 37.800 1.00 89.94 89 ASP A O 1
ATOM 670 N N . VAL A 1 90 ? -19.450 -7.875 39.632 1.00 86.38 90 VAL A N 1
ATOM 671 C CA . VAL A 1 90 ? -18.269 -8.477 38.999 1.00 86.38 90 VAL A CA 1
ATOM 672 C C . VAL A 1 90 ? -18.648 -9.446 37.877 1.00 86.38 90 VAL A C 1
ATOM 674 O O . VAL A 1 90 ? -17.935 -9.529 36.880 1.00 86.38 90 VAL A O 1
ATOM 677 N N . LYS A 1 91 ? -19.775 -10.159 37.986 1.00 91.12 91 LYS A N 1
ATOM 678 C CA . LYS A 1 91 ? -20.211 -11.105 36.950 1.00 91.12 91 LYS A CA 1
ATOM 679 C C . LYS A 1 91 ? -20.603 -10.356 35.677 1.00 91.12 91 LYS A C 1
ATOM 681 O O . LYS A 1 91 ? -20.197 -10.762 34.590 1.00 91.12 91 LYS A O 1
ATOM 686 N N . THR A 1 92 ? -21.323 -9.245 35.815 1.00 89.38 92 THR A N 1
ATOM 687 C CA . THR A 1 92 ? -21.652 -8.345 34.704 1.00 89.38 92 THR A CA 1
ATOM 688 C C . THR A 1 92 ? -20.385 -7.750 34.087 1.00 89.38 92 THR A C 1
ATOM 690 O O . THR A 1 92 ? -20.233 -7.791 32.869 1.00 89.38 92 THR A O 1
ATOM 693 N N . ALA A 1 93 ? -19.430 -7.292 34.903 1.00 85.38 93 ALA A N 1
ATOM 694 C CA . ALA A 1 93 ? -18.148 -6.784 34.407 1.00 85.38 93 ALA A CA 1
ATOM 695 C C . ALA A 1 93 ? -17.368 -7.842 33.600 1.00 85.38 93 ALA A C 1
ATOM 697 O O . ALA A 1 93 ? -16.902 -7.554 32.501 1.00 85.38 93 ALA A O 1
ATOM 698 N N . ILE A 1 94 ? -17.273 -9.084 34.093 1.00 86.81 94 ILE A N 1
ATOM 699 C CA . ILE A 1 94 ? -16.599 -10.193 33.392 1.00 86.81 94 ILE A CA 1
ATOM 700 C C . ILE A 1 94 ? -17.310 -10.533 32.076 1.00 86.81 94 ILE A C 1
ATOM 702 O O . ILE A 1 94 ? -16.650 -10.736 31.054 1.00 86.81 94 ILE A O 1
ATOM 706 N N . ALA A 1 95 ? -18.646 -10.572 32.077 1.00 89.12 95 ALA A N 1
ATOM 707 C CA . ALA A 1 95 ? -19.421 -10.814 30.864 1.00 89.12 95 ALA A CA 1
ATOM 708 C C . ALA A 1 95 ? -19.160 -9.725 29.809 1.00 89.12 95 ALA A C 1
ATOM 710 O O . ALA A 1 95 ? -18.910 -10.045 28.648 1.00 89.12 95 ALA A O 1
ATOM 711 N N . MET A 1 96 ? -19.129 -8.453 30.219 1.00 86.06 96 MET A N 1
ATOM 712 C CA . MET A 1 96 ? -18.831 -7.324 29.332 1.00 86.06 96 MET A CA 1
ATOM 713 C C . MET A 1 96 ? -17.408 -7.388 28.768 1.00 86.06 96 MET A C 1
ATOM 715 O O . MET A 1 96 ? -17.236 -7.207 27.566 1.00 86.06 96 MET A O 1
ATOM 719 N N . THR A 1 97 ? -16.411 -7.722 29.594 1.00 86.81 97 THR A N 1
ATOM 720 C CA . THR A 1 97 ? -15.021 -7.919 29.145 1.00 86.81 97 THR A CA 1
ATOM 721 C C . THR A 1 97 ? -14.893 -9.080 28.156 1.00 86.81 97 THR A C 1
ATOM 723 O O . THR A 1 97 ? -14.109 -9.026 27.211 1.00 86.81 97 THR A O 1
ATOM 726 N N . THR A 1 98 ? -15.671 -10.149 28.335 1.00 87.31 98 THR A N 1
ATOM 727 C CA . THR A 1 98 ? -15.635 -11.304 27.424 1.00 87.31 98 THR A CA 1
ATOM 728 C C . THR A 1 98 ? -16.204 -10.932 26.055 1.00 87.31 98 THR A C 1
ATOM 730 O O . THR A 1 98 ? -15.584 -11.208 25.029 1.00 87.31 98 THR A O 1
ATOM 733 N N . VAL A 1 99 ? -17.349 -10.242 26.033 1.00 87.88 99 VAL A N 1
ATOM 734 C CA . VAL A 1 99 ? -17.978 -9.752 24.796 1.00 87.88 99 VAL A CA 1
ATOM 735 C C . VAL A 1 99 ? -17.077 -8.746 24.075 1.00 87.88 99 VAL A C 1
ATOM 737 O O . VAL A 1 99 ? -16.917 -8.836 22.859 1.00 87.88 99 VAL A O 1
ATOM 740 N N . SER A 1 100 ? -16.444 -7.819 24.801 1.00 85.38 100 SER A N 1
ATOM 741 C CA . SER A 1 100 ? -15.517 -6.855 24.198 1.00 85.38 100 SER A CA 1
ATOM 742 C C . SER A 1 100 ? -14.268 -7.517 23.620 1.00 85.38 100 SER A C 1
ATOM 744 O O . SER A 1 100 ? -13.817 -7.136 22.538 1.00 85.38 100 SER A O 1
ATOM 746 N N . THR A 1 101 ? -13.741 -8.544 24.292 1.00 84.94 101 THR A N 1
ATOM 747 C CA . THR A 1 101 ? -12.600 -9.323 23.793 1.00 84.94 101 THR A CA 1
ATOM 748 C C . THR A 1 101 ? -12.958 -10.040 22.495 1.00 84.94 101 THR A C 1
ATOM 750 O O . THR A 1 101 ? -12.222 -9.931 21.516 1.00 84.94 101 THR A O 1
ATOM 753 N N . GLN A 1 102 ? -14.116 -10.707 22.448 1.00 86.88 102 GLN A N 1
ATOM 754 C CA . GLN A 1 102 ? -14.584 -11.383 21.238 1.00 86.88 102 GLN A CA 1
ATOM 755 C C . GLN A 1 102 ? -14.781 -10.391 20.082 1.00 86.88 102 GLN A C 1
ATOM 757 O O . GLN A 1 102 ? -14.244 -10.593 18.997 1.00 86.88 102 GLN A O 1
ATOM 762 N N . SER A 1 103 ? -15.461 -9.269 20.339 1.00 85.62 103 SER A N 1
ATOM 763 C CA . SER A 1 103 ? -15.667 -8.219 19.336 1.00 85.62 103 SER A CA 1
ATOM 764 C C . SER A 1 103 ? -14.351 -7.632 18.819 1.00 85.62 103 SER A C 1
ATOM 766 O O . SER A 1 103 ? -14.264 -7.282 17.644 1.00 85.62 103 SER A O 1
ATOM 768 N N . THR A 1 104 ? -13.333 -7.505 19.675 1.00 84.88 104 THR A N 1
ATOM 769 C CA . THR A 1 104 ? -12.003 -7.021 19.277 1.00 84.88 104 THR A CA 1
ATOM 770 C C . THR A 1 104 ? -11.298 -8.021 18.364 1.00 84.88 104 THR A C 1
ATOM 772 O O . THR A 1 104 ? -10.699 -7.616 17.372 1.00 84.88 104 THR A O 1
ATOM 775 N N . LEU A 1 105 ? -11.388 -9.322 18.657 1.00 85.44 105 LEU A N 1
ATOM 776 C CA . LEU A 1 105 ? -10.801 -10.365 17.812 1.00 85.44 105 LEU A CA 1
ATOM 777 C C . LEU A 1 105 ? -11.441 -10.394 16.422 1.00 85.44 105 LEU A C 1
ATOM 779 O O . LEU A 1 105 ? -10.721 -10.349 15.424 1.00 85.44 105 LEU A O 1
ATOM 783 N N . ASP A 1 106 ? -12.774 -10.398 16.355 1.00 87.62 106 ASP A N 1
ATOM 784 C CA . ASP A 1 106 ? -13.504 -10.416 15.082 1.00 87.62 106 ASP A CA 1
ATOM 785 C C . ASP A 1 106 ? -13.185 -9.168 14.244 1.00 87.62 106 ASP A C 1
ATOM 787 O O . ASP A 1 106 ? -12.946 -9.254 13.034 1.00 87.62 106 ASP A O 1
ATOM 791 N N . ARG A 1 107 ? -13.093 -8.004 14.902 1.00 87.88 107 ARG A N 1
ATOM 792 C CA . ARG A 1 107 ? -12.720 -6.750 14.245 1.00 87.88 107 ARG A CA 1
ATOM 793 C C . ARG A 1 107 ? -11.281 -6.773 13.739 1.00 87.88 107 ARG A C 1
ATOM 795 O O . ARG A 1 107 ? -11.071 -6.441 12.582 1.00 87.88 107 ARG A O 1
ATOM 802 N N . ASN A 1 108 ? -10.312 -7.227 14.535 1.00 85.31 108 ASN A N 1
ATOM 803 C CA . ASN A 1 108 ? -8.908 -7.305 14.113 1.00 85.31 108 ASN A CA 1
ATOM 804 C C . ASN A 1 108 ? -8.724 -8.186 12.870 1.00 85.31 108 ASN A C 1
ATOM 806 O O . ASN A 1 108 ? -7.946 -7.843 11.978 1.00 85.31 108 ASN A O 1
ATOM 810 N N . VAL A 1 109 ? -9.448 -9.307 12.789 1.00 89.62 109 VAL A N 1
ATOM 811 C CA . VAL A 1 109 ? -9.431 -10.181 11.607 1.00 89.62 109 VAL A CA 1
ATOM 812 C C . VAL A 1 109 ? -9.996 -9.450 10.386 1.00 89.62 109 VAL A C 1
ATOM 814 O O . VAL A 1 109 ? -9.367 -9.454 9.327 1.00 89.62 109 VAL A O 1
ATOM 817 N N . SER A 1 110 ? -11.148 -8.789 10.534 1.00 92.00 110 SER A N 1
ATOM 818 C CA . SER A 1 110 ? -11.772 -8.010 9.456 1.00 92.00 110 SER A CA 1
ATOM 819 C C . SER A 1 110 ? -10.883 -6.855 8.986 1.00 92.00 110 SER A C 1
ATOM 821 O O . SER A 1 110 ? -10.668 -6.672 7.791 1.00 92.00 110 SER A O 1
ATOM 823 N N . ASP A 1 111 ? -10.327 -6.104 9.930 1.00 90.19 111 ASP A N 1
ATOM 824 C CA . ASP A 1 111 ? -9.475 -4.944 9.697 1.00 90.19 111 ASP A CA 1
ATOM 825 C C . ASP A 1 111 ? -8.187 -5.321 8.971 1.00 90.19 111 ASP A C 1
ATOM 827 O O . ASP A 1 111 ? -7.797 -4.655 8.013 1.00 90.19 111 ASP A O 1
ATOM 831 N N . THR A 1 112 ? -7.556 -6.421 9.389 1.00 88.12 112 THR A N 1
ATOM 832 C CA . THR A 1 112 ? -6.355 -6.948 8.733 1.00 88.12 112 THR A CA 1
ATOM 833 C C . THR A 1 112 ? -6.657 -7.352 7.296 1.00 88.12 112 THR A C 1
ATOM 835 O O . THR A 1 112 ? -5.878 -7.046 6.395 1.00 88.12 112 THR A O 1
ATOM 838 N N . LYS A 1 113 ? -7.799 -8.010 7.064 1.00 94.31 113 LYS A N 1
ATOM 839 C CA . LYS A 1 113 ? -8.211 -8.405 5.717 1.00 94.31 113 LYS A CA 1
ATOM 840 C C . LYS A 1 113 ? -8.412 -7.187 4.816 1.00 94.31 113 LYS A C 1
ATOM 842 O O . LYS A 1 113 ? -7.878 -7.165 3.718 1.00 94.31 113 LYS A O 1
ATOM 847 N N . GLU A 1 114 ? -9.109 -6.164 5.297 1.00 93.69 114 GLU A N 1
ATOM 848 C CA . GLU A 1 114 ? -9.345 -4.937 4.530 1.00 93.69 114 GLU A CA 1
ATOM 849 C C . GLU A 1 114 ? -8.039 -4.204 4.187 1.00 93.69 114 GLU A C 1
ATOM 851 O O . GLU A 1 114 ? -7.854 -3.764 3.054 1.00 93.69 114 GLU A O 1
ATOM 856 N N . VAL A 1 115 ? -7.101 -4.123 5.139 1.00 92.56 115 VAL A N 1
ATOM 857 C CA . VAL A 1 115 ? -5.773 -3.532 4.906 1.00 92.56 115 VAL A CA 1
ATOM 858 C C . VAL A 1 115 ? -4.996 -4.319 3.849 1.00 92.56 115 VAL A C 1
ATOM 860 O O . VAL A 1 115 ? -4.399 -3.715 2.960 1.00 92.56 115 VAL A O 1
ATOM 863 N N . LEU A 1 116 ? -5.017 -5.654 3.914 1.00 92.56 116 LEU A N 1
ATOM 864 C CA . LEU A 1 116 ? -4.351 -6.511 2.930 1.00 92.56 116 LEU A CA 1
ATOM 865 C C . LEU A 1 116 ? -4.991 -6.404 1.544 1.00 92.56 116 LEU A C 1
ATOM 867 O O . LEU A 1 116 ? -4.271 -6.321 0.550 1.00 92.56 116 LEU A O 1
ATOM 871 N N . ASP A 1 117 ? -6.320 -6.384 1.469 1.00 95.38 117 ASP A N 1
ATOM 872 C CA . ASP A 1 117 ? -7.055 -6.253 0.211 1.00 95.38 117 ASP A CA 1
ATOM 873 C C . ASP A 1 117 ? -6.747 -4.900 -0.454 1.00 95.38 117 ASP A C 1
ATOM 875 O O . ASP A 1 117 ? -6.429 -4.860 -1.645 1.00 95.38 117 ASP A O 1
ATOM 879 N N . LEU A 1 118 ? -6.731 -3.805 0.318 1.00 92.94 118 LEU A N 1
ATOM 880 C CA . LEU A 1 118 ? -6.350 -2.482 -0.183 1.00 92.94 118 LEU A CA 1
ATOM 881 C C . LEU A 1 118 ? -4.881 -2.435 -0.623 1.00 92.94 118 LEU A C 1
ATOM 883 O O . LEU A 1 118 ? -4.584 -1.943 -1.710 1.00 92.94 118 LEU A O 1
ATOM 887 N N . ALA A 1 119 ? -3.960 -2.961 0.188 1.00 89.38 119 ALA A N 1
ATOM 888 C CA . ALA A 1 119 ? -2.538 -2.986 -0.150 1.00 89.38 119 ALA A CA 1
ATOM 889 C C . ALA A 1 119 ? -2.280 -3.769 -1.447 1.00 89.38 119 ALA A C 1
ATOM 891 O O . ALA A 1 119 ? -1.526 -3.314 -2.309 1.00 89.38 119 ALA A O 1
ATOM 892 N N . ASN A 1 120 ? -2.952 -4.911 -1.623 1.00 92.00 120 ASN A N 1
ATOM 893 C CA . ASN A 1 120 ? -2.875 -5.700 -2.848 1.00 92.00 120 ASN A CA 1
ATOM 894 C C . ASN A 1 120 ? -3.458 -4.954 -4.053 1.00 92.00 120 ASN A C 1
ATOM 896 O O . ASN A 1 120 ? -2.839 -4.959 -5.117 1.00 92.00 120 ASN A O 1
ATOM 900 N N . ALA A 1 121 ? -4.611 -4.296 -3.898 1.00 93.75 121 ALA A N 1
ATOM 901 C CA . ALA A 1 121 ? -5.216 -3.504 -4.966 1.00 93.75 121 ALA A CA 1
ATOM 902 C C . ALA A 1 121 ? -4.281 -2.371 -5.418 1.00 93.75 121 ALA A C 1
ATOM 904 O O . ALA A 1 121 ? -3.968 -2.264 -6.603 1.00 93.75 121 ALA A O 1
ATOM 905 N N . ARG A 1 122 ? -3.738 -1.594 -4.473 1.00 89.81 122 ARG A N 1
ATOM 906 C CA . ARG A 1 122 ? -2.811 -0.492 -4.774 1.00 89.81 122 ARG A CA 1
ATOM 907 C C . ARG A 1 122 ? -1.492 -0.970 -5.373 1.00 89.81 122 ARG A C 1
ATOM 909 O O . ARG A 1 122 ? -0.965 -0.332 -6.282 1.00 89.81 122 ARG A O 1
ATOM 916 N N . LEU A 1 123 ? -0.979 -2.119 -4.932 1.00 88.38 123 LEU A N 1
ATOM 917 C CA . LEU A 1 123 ? 0.179 -2.741 -5.570 1.00 88.38 123 LEU A CA 1
ATOM 918 C C . LEU A 1 123 ? -0.125 -3.093 -7.034 1.00 88.38 123 LEU A C 1
ATOM 920 O O . LEU A 1 123 ? 0.675 -2.776 -7.912 1.00 88.38 123 LEU A O 1
ATOM 924 N N . GLN A 1 124 ? -1.277 -3.703 -7.320 1.00 90.38 124 GLN A N 1
ATOM 925 C CA . GLN A 1 124 ? -1.658 -4.059 -8.689 1.00 90.38 124 GLN A CA 1
ATOM 926 C C . GLN A 1 124 ? -1.844 -2.838 -9.594 1.00 90.38 124 GLN A C 1
ATOM 928 O O . GLN A 1 124 ? -1.400 -2.885 -10.743 1.00 90.38 124 GLN A O 1
ATOM 933 N N . GLU A 1 125 ? -2.457 -1.771 -9.082 1.00 89.56 125 GLU A N 1
ATOM 934 C CA . GLU A 1 125 ? -2.610 -0.490 -9.782 1.00 89.56 125 GLU A CA 1
ATOM 935 C C . GLU A 1 125 ? -1.250 0.147 -10.093 1.00 89.56 125 GLU A C 1
ATOM 937 O O . GLU A 1 125 ? -0.993 0.549 -11.227 1.00 89.56 125 GLU A O 1
ATOM 942 N N . SER A 1 126 ? -0.321 0.144 -9.129 1.00 88.38 126 SER A N 1
ATOM 943 C CA . SER A 1 126 ? 1.026 0.698 -9.330 1.00 88.38 126 SER A CA 1
ATOM 944 C C . SER A 1 126 ? 1.825 -0.017 -10.424 1.00 88.38 126 SER A C 1
ATOM 946 O O . SER A 1 126 ? 2.716 0.572 -11.036 1.00 88.38 126 SER A O 1
ATOM 948 N N . LEU A 1 127 ? 1.486 -1.277 -10.707 1.00 87.56 127 LEU A N 1
ATOM 949 C CA . LEU A 1 127 ? 2.124 -2.097 -11.734 1.00 87.56 127 LEU A CA 1
ATOM 950 C C . LEU A 1 127 ? 1.421 -2.020 -13.097 1.00 87.56 127 LEU A C 1
ATOM 952 O O . LEU A 1 127 ? 1.962 -2.530 -14.079 1.00 87.56 127 LEU A O 1
ATOM 956 N N . GLU A 1 128 ? 0.252 -1.378 -13.203 1.00 88.12 128 GLU A N 1
ATOM 957 C CA . GLU A 1 128 ? -0.460 -1.219 -14.480 1.00 88.12 128 GLU A CA 1
ATOM 958 C C . GLU A 1 128 ? 0.374 -0.601 -15.607 1.00 88.12 128 GLU A C 1
ATOM 960 O O . GLU A 1 128 ? 0.313 -1.142 -16.714 1.00 88.12 128 GLU A O 1
ATOM 965 N N . PRO A 1 129 ? 1.211 0.430 -15.370 1.00 82.44 129 PRO A N 1
ATOM 966 C CA . PRO A 1 129 ? 2.041 1.016 -16.423 1.00 82.44 129 PRO A CA 1
ATOM 967 C C . PRO A 1 129 ? 2.978 0.004 -17.103 1.00 82.44 129 PRO A C 1
ATOM 969 O O . PRO A 1 129 ? 3.339 0.174 -18.265 1.00 82.44 129 PRO A O 1
ATOM 972 N N . PHE A 1 130 ? 3.361 -1.070 -16.407 1.00 78.62 130 PHE A N 1
ATOM 973 C CA . PHE A 1 130 ? 4.234 -2.110 -16.952 1.00 78.62 130 PHE A CA 1
ATOM 974 C C . PHE A 1 130 ? 3.481 -3.228 -17.678 1.00 78.62 130 PHE A C 1
ATOM 976 O O . PHE A 1 130 ? 4.090 -3.936 -18.477 1.00 78.62 130 PHE A O 1
ATOM 983 N N . LYS A 1 131 ? 2.166 -3.376 -17.469 1.00 79.88 131 LYS A N 1
ATOM 984 C CA . LYS A 1 131 ? 1.358 -4.406 -18.149 1.00 79.88 131 LYS A CA 1
ATOM 985 C C . LYS A 1 131 ? 1.259 -4.177 -19.658 1.00 79.88 131 LYS A C 1
ATOM 987 O O . LYS A 1 131 ? 1.080 -5.133 -20.396 1.00 79.88 131 LYS A O 1
ATOM 992 N N . THR A 1 132 ? 1.372 -2.930 -20.111 1.00 65.88 132 THR A N 1
ATOM 993 C CA . THR A 1 132 ? 1.355 -2.558 -21.536 1.00 65.88 132 THR A CA 1
ATOM 994 C C . THR A 1 132 ? 2.743 -2.524 -22.179 1.00 65.88 132 THR A C 1
ATOM 996 O O . THR A 1 132 ? 2.847 -2.257 -23.372 1.00 65.88 132 THR A O 1
ATOM 999 N N . TYR A 1 133 ? 3.806 -2.714 -21.391 1.00 61.03 133 TYR A N 1
ATOM 1000 C CA . TYR A 1 133 ? 5.195 -2.700 -21.861 1.00 61.03 133 TYR A CA 1
ATOM 1001 C C . TYR A 1 133 ? 5.725 -4.106 -22.207 1.00 61.03 133 TYR A C 1
ATOM 1003 O O . TYR A 1 133 ? 6.722 -4.209 -22.918 1.00 61.03 133 TYR A O 1
ATOM 1011 N N . ALA A 1 134 ? 5.077 -5.165 -21.703 1.00 54.69 134 ALA A N 1
ATOM 1012 C CA . ALA A 1 134 ? 5.374 -6.573 -21.995 1.00 54.69 134 ALA A CA 1
ATOM 1013 C C . ALA A 1 134 ? 4.570 -7.084 -23.200 1.00 54.69 134 ALA A C 1
ATOM 1015 O O . ALA A 1 134 ? 5.128 -7.915 -23.951 1.00 54.69 134 ALA A O 1
#

InterPro domains:
  IPR018968 Phasin [PF09361] (45-131)

Organism: NCBI:txid2489174

Sequence (134 aa):
MAATAKKVETKVENAAEKVENKVEKLADRASANLNAATSEARTFASLYTTALRSFAEGVIEVDKLILSKLSNAASETVQQGQQILKARDVKTAIAMTTVSTQSTLDRNVSDTKEVLDLANARLQESLEPFKTYA

pLDDT: mean 83.33, std 9.09, range [54.69, 95.38]

Secondary structure (DSSP, 8-state):
-HHHHHHHHHHHHHHHHHHHHHHHHHHHHHHHHHHHHHHHHHHHHHHHHHHHHHHHHHHHHHHHHHHHHHHHHHHHHHHHHHHHHT-SSHHHHHHHHHHHHHHHHHHHHHHHHHHHHHHHHHHHHHTHHHHTT-

Foldseek 3Di:
DVVVVVVVVVVVVVVVVVVVVVVVVVVVVVVVVVVVVVVVVVLVVVLLVQLVVLLVVLVVVLVVLVVVLVVVVVVVVVVLVVVLVVDPDPVSSVVSVVVVVVVVVVSVVVSVVVSVVSSVVSNVVSCVSVVVVD